Protein AF-A0A6A5VS41-F1 (afdb_monomer)

Nearest PDB structures (foldseek):
  1hlv-assembly1_A  TM=6.830E-01  e=2.203E+00  Homo sapiens
  2cra-assembly1_A  TM=5.032E-01  e=2.504E+00  Homo sapiens
  2jws-assembly1_A  TM=3.341E-01  e=8.436E+00  synthetic construct

pLDDT: mean 73.59, std 15.44, range [42.25, 91.31]

Foldseek 3Di:
DDPPPPPPPPPPPDPPPPPPPDPDPPPPDDQDVVLLVVLCCCCVVVVDDLVVNVVVVVVDDSVRSVVSNVVVVVVVVVVVPPPPD

Sequence (85 aa):
DYSDDSEDDWDENSEKEEGTEAYGKRKRRPWLESDEVRLLSLKDKQGMEWKEICERFPNRTEGAVKVRYYGLQKKQKRKKTSIGT

Mean predicted aligned error: 14.65 Å

Secondary structure (DSSP, 8-state):
----------------------------PPPPHHHHHHHHHHHHTS---HHHHHHH-TTS-HHHHHHHHHHHHHHHHHHHSSS--

InterPro domains:
  IPR001005 SANT/Myb domain [PS50090] (23-73)
  IPR001005 SANT/Myb domain [SM00717] (27-75)
  IPR001005 SANT/Myb domain [cd00167] (30-70)
  IPR009057 Homedomain-like superfamily [SSF46689] (26-79)
  IPR017930 Myb domain [PS51294] (25-77)

Structure (mmCIF, N/CA/C/O backbone):
data_AF-A0A6A5VS41-F1
#
_entry.id   AF-A0A6A5VS41-F1
#
loop_
_atom_site.group_PDB
_atom_site.id
_atom_site.type_symbol
_atom_site.label_atom_id
_atom_site.label_alt_id
_atom_site.label_comp_id
_atom_site.label_asym_id
_atom_site.label_entity_id
_atom_site.label_seq_id
_atom_site.pdbx_PDB_ins_code
_atom_site.Cartn_x
_atom_site.Cartn_y
_atom_site.Cartn_z
_atom_site.occupancy
_atom_site.B_iso_or_equiv
_atom_site.auth_seq_id
_atom_site.auth_comp_id
_atom_site.auth_asym_id
_atom_site.auth_atom_id
_atom_site.pdbx_PDB_model_num
ATOM 1 N N . ASP A 1 1 ? 48.242 44.026 -30.451 1.00 57.84 1 ASP A N 1
ATOM 2 C CA . ASP A 1 1 ? 47.477 43.192 -31.380 1.00 57.84 1 ASP A CA 1
ATOM 3 C C . ASP A 1 1 ? 47.444 41.794 -30.787 1.00 57.84 1 ASP A C 1
ATOM 5 O O . ASP A 1 1 ? 48.395 41.044 -30.940 1.00 57.84 1 ASP A O 1
ATOM 9 N N . TYR A 1 2 ? 46.465 41.544 -29.921 1.00 59.16 2 TYR A N 1
ATOM 10 C CA . TYR A 1 2 ? 46.246 40.252 -29.272 1.00 59.16 2 TYR A CA 1
ATOM 11 C C . TYR A 1 2 ? 44.825 39.862 -29.659 1.00 59.16 2 TYR A C 1
ATOM 13 O O . TYR A 1 2 ? 43.879 40.459 -29.148 1.00 59.16 2 TYR A O 1
ATOM 21 N N . SER A 1 3 ? 44.691 38.952 -30.624 1.00 65.25 3 SER A N 1
ATOM 22 C CA . SER A 1 3 ? 43.419 38.285 -30.892 1.00 65.25 3 SER A CA 1
ATOM 23 C C . SER A 1 3 ? 43.099 37.399 -29.695 1.00 65.25 3 SER A C 1
ATOM 25 O O . SER A 1 3 ? 43.701 36.345 -29.511 1.00 65.25 3 SER A O 1
ATOM 27 N N . ASP A 1 4 ? 42.196 37.900 -28.861 1.00 66.38 4 ASP A N 1
ATOM 28 C CA . ASP A 1 4 ? 41.381 37.129 -27.932 1.00 66.38 4 ASP A CA 1
ATOM 29 C C . ASP A 1 4 ? 40.331 36.390 -28.772 1.00 66.38 4 ASP A C 1
ATOM 31 O O . ASP A 1 4 ? 39.276 36.934 -29.079 1.00 66.38 4 ASP A O 1
ATOM 35 N N . ASP A 1 5 ? 40.686 35.201 -29.251 1.00 67.12 5 ASP A N 1
ATOM 36 C CA . ASP A 1 5 ? 39.758 34.269 -29.896 1.00 67.12 5 ASP A CA 1
ATOM 37 C C . ASP A 1 5 ? 39.712 33.017 -29.015 1.00 67.12 5 ASP A C 1
ATOM 39 O O . ASP A 1 5 ? 40.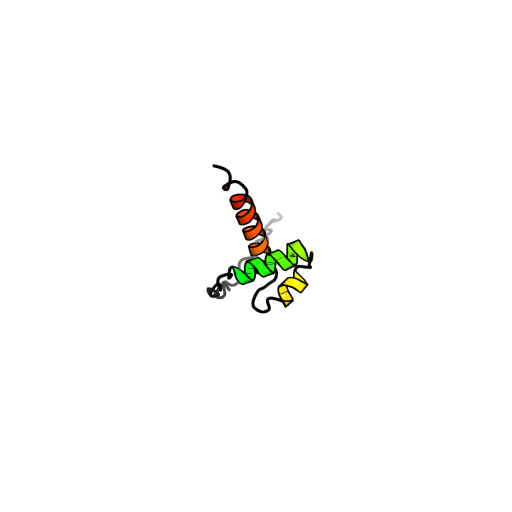361 32.001 -29.259 1.00 67.12 5 ASP A O 1
ATOM 43 N N . SER A 1 6 ? 39.053 33.174 -27.865 1.00 57.69 6 SER A N 1
ATOM 44 C CA . SER A 1 6 ? 38.746 32.075 -26.955 1.00 57.69 6 SER A CA 1
ATOM 45 C C . SER A 1 6 ? 37.578 31.297 -27.557 1.00 57.69 6 SER A C 1
ATOM 47 O O . SER A 1 6 ? 36.418 31.552 -27.237 1.00 57.69 6 SER A O 1
ATOM 49 N N . GLU A 1 7 ? 37.884 30.359 -28.451 1.00 53.47 7 GLU A N 1
ATOM 50 C CA . GLU A 1 7 ? 36.963 29.303 -28.878 1.00 53.47 7 GLU A CA 1
ATOM 51 C C . GLU A 1 7 ? 36.759 28.303 -27.721 1.00 53.47 7 GLU A C 1
ATOM 53 O O . GLU A 1 7 ? 37.209 27.162 -27.762 1.00 53.47 7 GLU A O 1
ATOM 58 N N . ASP A 1 8 ? 36.092 28.740 -26.652 1.00 50.00 8 ASP A N 1
ATOM 59 C CA . ASP A 1 8 ? 35.485 27.848 -25.658 1.00 50.00 8 ASP A CA 1
ATOM 60 C C . ASP A 1 8 ? 34.035 27.562 -26.100 1.00 50.00 8 ASP A C 1
ATOM 62 O O . ASP A 1 8 ? 33.066 27.997 -25.477 1.00 50.00 8 ASP A O 1
ATOM 66 N N . ASP A 1 9 ? 33.881 26.845 -27.219 1.00 51.53 9 ASP A N 1
ATOM 67 C CA . ASP A 1 9 ? 32.612 26.224 -27.629 1.00 51.53 9 ASP A CA 1
ATOM 68 C C . ASP A 1 9 ? 32.491 24.854 -26.941 1.00 51.53 9 ASP A C 1
ATOM 70 O O . ASP A 1 9 ? 32.697 23.795 -27.529 1.00 51.53 9 ASP A O 1
ATOM 74 N N . TRP A 1 10 ? 32.215 24.872 -25.636 1.00 48.28 10 TRP A N 1
ATOM 75 C CA . TRP A 1 10 ? 31.786 23.674 -24.915 1.00 48.28 10 TRP A CA 1
ATOM 76 C C . TRP A 1 10 ? 30.267 23.511 -25.043 1.00 48.28 10 TRP A C 1
ATOM 78 O O . TRP A 1 10 ? 29.539 23.769 -24.085 1.00 48.28 10 TRP A O 1
ATOM 88 N N . ASP A 1 11 ? 29.776 23.022 -26.185 1.00 56.78 11 ASP A N 1
ATOM 89 C CA . ASP A 1 11 ? 28.499 22.283 -26.221 1.00 56.78 11 ASP A CA 1
ATOM 90 C C . ASP A 1 11 ? 28.776 20.770 -26.197 1.00 56.78 11 ASP A C 1
ATOM 92 O O . ASP A 1 11 ? 28.354 19.987 -27.042 1.00 56.78 11 ASP A O 1
ATOM 96 N N . GLU A 1 12 ? 29.535 20.337 -25.188 1.00 55.62 12 GLU A N 1
ATOM 97 C CA . GLU A 1 12 ? 29.740 18.922 -24.878 1.00 55.62 12 GLU A CA 1
ATOM 98 C C . GLU A 1 12 ? 28.658 18.451 -23.897 1.00 55.62 12 GLU A C 1
ATOM 100 O O . GLU A 1 12 ? 28.926 18.180 -22.730 1.00 55.62 12 GLU A O 1
ATOM 105 N N . ASN A 1 13 ? 27.400 18.387 -24.344 1.00 56.31 13 ASN A N 1
ATOM 106 C CA . ASN A 1 13 ? 26.398 17.524 -23.708 1.00 56.31 13 ASN A CA 1
ATOM 107 C C . ASN A 1 13 ? 25.180 17.290 -24.617 1.00 56.31 13 ASN A C 1
ATOM 109 O O . ASN A 1 13 ? 24.062 17.703 -24.299 1.00 56.31 13 ASN A O 1
ATOM 113 N N . SER A 1 14 ? 25.357 16.563 -25.719 1.00 57.50 14 SER A N 1
ATOM 114 C CA . SER A 1 14 ? 24.212 15.971 -26.423 1.00 57.50 14 SER A CA 1
ATOM 115 C C . SER A 1 14 ? 24.516 14.587 -26.992 1.00 57.50 14 SER A C 1
ATOM 117 O O . SER A 1 14 ? 24.103 14.225 -28.085 1.00 57.50 14 SER A O 1
ATOM 119 N N . GLU A 1 15 ? 25.209 13.772 -26.200 1.00 53.72 15 GLU A N 1
ATOM 120 C CA . GLU A 1 15 ? 25.276 12.324 -26.398 1.00 53.72 15 GLU A CA 1
ATOM 121 C C . GLU A 1 15 ? 24.767 11.632 -25.135 1.00 53.72 15 GLU A C 1
ATOM 123 O O . GLU A 1 15 ? 25.483 10.942 -24.412 1.00 53.72 15 GLU A O 1
ATOM 128 N N . LYS A 1 16 ? 23.482 11.832 -24.831 1.00 54.06 16 LYS A N 1
ATOM 129 C CA . LYS A 1 16 ? 22.760 10.881 -23.986 1.00 54.06 16 LYS A CA 1
ATOM 130 C C . LYS A 1 16 ? 21.785 10.117 -24.853 1.00 54.06 16 LYS A C 1
ATOM 132 O O . LYS A 1 16 ? 20.585 10.374 -24.849 1.00 54.06 16 LYS A O 1
ATOM 137 N N . GLU A 1 17 ? 22.410 9.222 -25.613 1.00 53.19 17 GLU A N 1
ATOM 138 C CA . GLU A 1 17 ? 21.866 8.013 -26.215 1.00 53.19 17 GLU A CA 1
ATOM 139 C C . GLU A 1 17 ? 20.475 7.672 -25.687 1.00 53.19 17 GLU A C 1
ATOM 141 O O . GLU A 1 17 ? 20.239 7.400 -24.502 1.00 53.19 17 GLU A O 1
ATOM 146 N N . GLU A 1 18 ? 19.560 7.748 -26.638 1.00 56.28 18 GLU A N 1
ATOM 147 C CA . GLU A 1 18 ? 18.134 7.548 -26.560 1.00 56.28 18 GLU A CA 1
ATOM 148 C C . GLU A 1 18 ? 17.827 6.072 -26.275 1.00 56.28 18 GLU A C 1
ATOM 150 O O . GLU A 1 18 ? 17.296 5.327 -27.089 1.00 56.28 18 GLU A O 1
ATOM 155 N N . GLY A 1 19 ? 18.138 5.636 -25.060 1.00 46.25 19 GLY A N 1
ATOM 156 C CA . GLY A 1 19 ? 17.648 4.398 -24.481 1.00 46.25 19 GLY A CA 1
ATOM 157 C C . GLY A 1 19 ? 16.390 4.664 -23.667 1.00 46.25 19 GLY A C 1
ATOM 158 O O . GLY A 1 19 ? 16.390 4.479 -22.454 1.00 46.25 19 GLY A O 1
ATOM 159 N N . THR A 1 20 ? 15.279 5.083 -24.286 1.00 49.03 20 THR A N 1
ATOM 160 C CA . THR A 1 20 ? 13.958 4.906 -23.640 1.00 49.03 20 THR A CA 1
ATOM 161 C C . THR A 1 20 ? 13.517 3.455 -23.818 1.00 49.03 20 THR A C 1
ATOM 163 O O . THR A 1 20 ? 12.505 3.121 -24.431 1.00 49.03 20 THR A O 1
ATOM 166 N N . GLU A 1 21 ? 14.351 2.566 -23.287 1.00 51.78 21 GLU A N 1
ATOM 167 C CA . GLU A 1 21 ? 14.198 1.124 -23.292 1.00 51.78 21 GLU A CA 1
ATOM 168 C C . GLU A 1 21 ? 12.861 0.748 -22.646 1.00 51.78 21 GLU A C 1
ATOM 170 O O . GLU A 1 21 ? 12.640 0.865 -21.442 1.00 51.78 21 GLU A O 1
ATOM 175 N N . ALA A 1 22 ? 11.929 0.386 -23.531 1.00 56.94 22 ALA A N 1
ATOM 176 C CA . ALA A 1 22 ? 10.664 -0.290 -23.308 1.00 56.94 22 ALA A CA 1
ATOM 177 C C . ALA A 1 22 ? 10.190 -0.292 -21.847 1.00 56.94 22 ALA A C 1
ATOM 179 O O . ALA A 1 22 ? 10.357 -1.273 -21.115 1.00 56.94 22 ALA A O 1
ATOM 180 N N . TYR A 1 23 ? 9.466 0.757 -21.446 1.00 61.59 23 TYR A N 1
ATOM 181 C CA . TYR A 1 23 ? 8.571 0.691 -20.293 1.00 61.59 23 TYR A CA 1
ATOM 182 C C . TYR A 1 23 ? 7.411 -0.261 -20.631 1.00 61.59 23 TYR A C 1
ATOM 184 O O . TYR A 1 23 ? 6.260 0.122 -20.842 1.00 61.59 23 TYR A O 1
ATOM 192 N N . GLY A 1 24 ? 7.720 -1.556 -20.713 1.00 60.25 24 GLY A N 1
ATOM 193 C CA . GLY A 1 24 ? 6.758 -2.618 -20.904 1.00 60.25 24 GLY A CA 1
ATOM 194 C C . GLY A 1 24 ? 5.647 -2.416 -19.889 1.00 60.25 24 GLY A C 1
ATOM 195 O O . GLY A 1 24 ? 5.902 -2.305 -18.685 1.00 60.25 24 G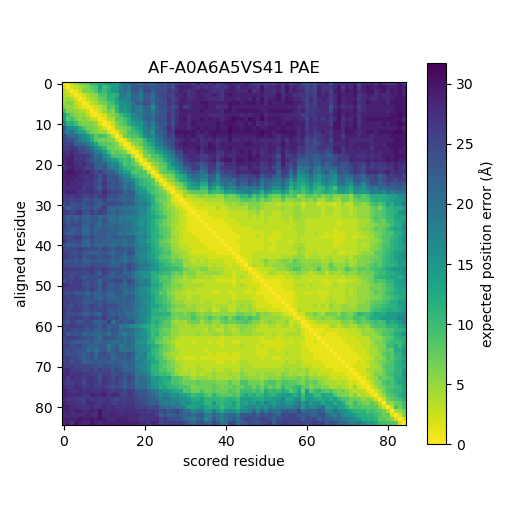LY A O 1
ATOM 196 N N . LYS A 1 25 ? 4.409 -2.305 -20.381 1.00 62.22 25 LYS A N 1
ATOM 197 C CA . LYS A 1 25 ? 3.199 -2.214 -19.563 1.00 62.22 25 LYS A CA 1
ATOM 198 C C . LYS A 1 25 ? 3.131 -3.461 -18.683 1.00 62.22 25 LYS A C 1
ATOM 200 O O . LYS A 1 25 ? 2.488 -4.448 -19.031 1.00 62.22 25 LYS A O 1
ATOM 205 N N . ARG A 1 26 ? 3.809 -3.432 -17.532 1.00 63.97 26 ARG A N 1
ATOM 206 C CA . ARG A 1 26 ? 3.724 -4.464 -16.504 1.00 63.97 26 ARG A CA 1
ATOM 207 C C . ARG A 1 26 ? 2.249 -4.580 -16.171 1.00 63.97 26 ARG A C 1
ATOM 209 O O . ARG A 1 26 ? 1.663 -3.614 -15.680 1.00 63.97 26 ARG A O 1
ATOM 216 N N . LYS A 1 27 ? 1.639 -5.728 -16.489 1.00 62.06 27 LYS A N 1
ATOM 217 C CA . LYS A 1 27 ? 0.229 -5.994 -16.188 1.00 62.06 27 LYS A CA 1
ATOM 218 C C . LYS A 1 27 ? 0.039 -5.741 -14.694 1.00 62.06 27 LYS A C 1
ATOM 220 O O . LYS A 1 27 ? 0.507 -6.512 -13.856 1.00 62.06 27 LYS A O 1
ATOM 225 N N . ARG A 1 28 ? -0.570 -4.602 -14.349 1.00 67.62 28 ARG A N 1
ATOM 226 C CA . ARG A 1 28 ? -0.782 -4.201 -12.959 1.00 67.62 28 ARG A CA 1
ATOM 227 C C . ARG A 1 28 ? -1.774 -5.193 -12.381 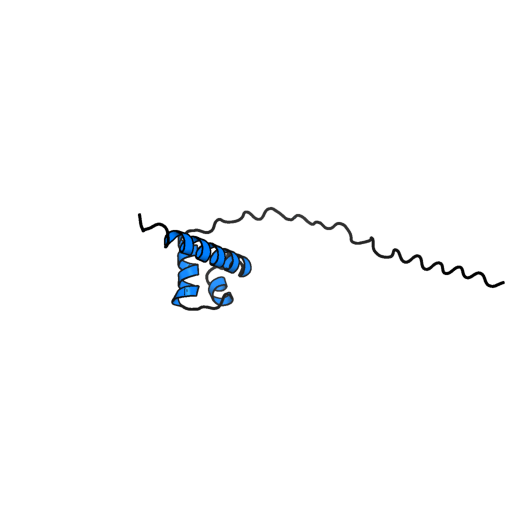1.00 67.62 28 ARG A C 1
ATOM 229 O O . ARG A 1 28 ? -2.969 -5.069 -12.618 1.00 67.62 28 ARG A O 1
ATOM 236 N N . ARG A 1 29 ? -1.283 -6.189 -11.638 1.00 74.81 29 ARG A N 1
ATOM 237 C CA . ARG A 1 29 ? -2.171 -7.091 -10.901 1.00 74.81 29 ARG A CA 1
ATOM 238 C C . ARG A 1 29 ? -3.036 -6.223 -9.981 1.00 74.81 29 ARG A C 1
ATOM 240 O O . ARG A 1 29 ? -2.449 -5.455 -9.203 1.00 74.81 29 ARG A O 1
ATOM 247 N N . PRO A 1 30 ? -4.372 -6.311 -10.048 1.00 79.62 30 PRO A N 1
ATOM 248 C CA . PRO A 1 30 ? -5.237 -5.573 -9.139 1.00 79.62 30 PRO A CA 1
ATOM 249 C C . PRO A 1 30 ? -4.956 -6.007 -7.696 1.00 79.62 30 PRO A C 1
ATOM 251 O O . PRO A 1 30 ? -4.488 -7.120 -7.450 1.00 79.62 30 PRO A O 1
ATOM 254 N N . TRP A 1 31 ? -5.151 -5.098 -6.747 1.00 82.81 31 TRP A N 1
ATOM 255 C CA . TRP A 1 31 ? -5.125 -5.446 -5.329 1.00 82.81 31 TRP A CA 1
ATOM 256 C C . TRP A 1 31 ? -6.473 -6.057 -4.968 1.00 82.81 31 TRP A C 1
ATOM 258 O O . TRP A 1 31 ? -7.504 -5.480 -5.308 1.00 82.81 31 TRP A O 1
ATOM 268 N N . LEU A 1 32 ? -6.456 -7.232 -4.343 1.00 87.06 32 LEU A N 1
ATOM 269 C CA . LEU A 1 32 ? -7.674 -7.844 -3.827 1.00 87.06 32 LEU A CA 1
ATOM 270 C C . LEU A 1 32 ? -8.048 -7.182 -2.503 1.00 87.06 32 LEU A C 1
ATOM 272 O O . LEU A 1 32 ? -7.170 -6.832 -1.717 1.00 87.06 32 LEU A O 1
ATOM 276 N N . GLU A 1 33 ? -9.342 -7.086 -2.213 1.00 85.31 33 GLU A N 1
ATOM 277 C CA . GLU A 1 33 ? -9.810 -6.581 -0.917 1.00 85.31 33 GLU A CA 1
ATOM 278 C C . GLU A 1 33 ? -9.272 -7.413 0.255 1.00 85.31 33 GLU A C 1
ATOM 280 O O . GLU A 1 33 ? -8.898 -6.853 1.281 1.00 85.31 33 GLU A O 1
ATOM 285 N N . SER A 1 34 ? -9.114 -8.729 0.092 1.00 86.88 34 SER A N 1
ATOM 286 C CA . SER A 1 34 ? -8.486 -9.587 1.106 1.00 86.88 34 SER A CA 1
ATOM 287 C C . SER A 1 34 ? -7.024 -9.206 1.382 1.00 86.88 34 SER A C 1
ATOM 289 O O . SER A 1 34 ? -6.605 -9.166 2.540 1.00 86.88 34 SER A O 1
ATOM 291 N N . ASP A 1 35 ? -6.260 -8.882 0.333 1.00 87.25 35 ASP A N 1
ATOM 292 C CA . ASP A 1 35 ? -4.878 -8.395 0.439 1.00 87.25 35 AS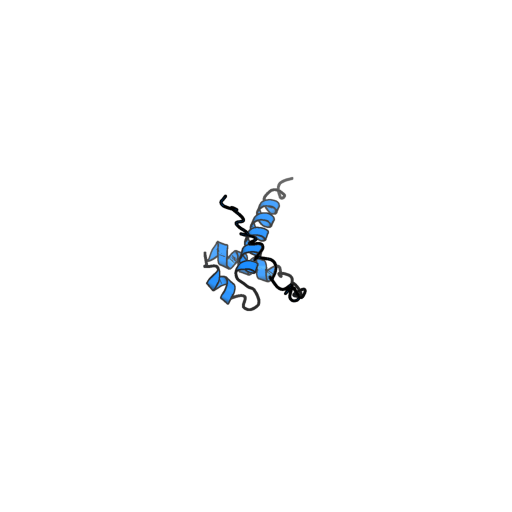P A CA 1
ATOM 293 C C . ASP A 1 35 ? -4.830 -7.032 1.141 1.00 87.25 35 ASP A C 1
ATOM 295 O O . ASP A 1 35 ? -3.968 -6.788 1.980 1.00 87.25 35 ASP A O 1
ATOM 299 N N . GLU A 1 36 ? -5.779 -6.149 0.829 1.00 89.06 36 GLU A N 1
ATOM 300 C CA . GLU A 1 36 ? -5.901 -4.823 1.437 1.00 89.06 36 GLU A CA 1
ATOM 301 C C . GLU A 1 36 ? -6.235 -4.895 2.927 1.00 89.06 36 GLU A C 1
ATOM 303 O O . GLU A 1 36 ? -5.626 -4.187 3.729 1.00 89.06 36 GLU A O 1
ATOM 308 N N . VAL A 1 37 ? -7.172 -5.765 3.310 1.00 89.19 37 VAL A N 1
ATOM 309 C CA . VAL A 1 37 ? -7.535 -6.003 4.712 1.00 89.19 37 VAL A CA 1
ATOM 310 C C . VAL A 1 37 ? -6.347 -6.584 5.470 1.00 89.19 37 VAL A C 1
ATOM 312 O O . VAL A 1 37 ? -6.058 -6.141 6.583 1.00 89.19 37 VAL A O 1
ATOM 315 N N . ARG A 1 38 ? -5.614 -7.525 4.861 1.00 90.81 38 ARG A N 1
ATOM 316 C CA . ARG A 1 38 ? -4.390 -8.080 5.448 1.00 90.81 38 ARG A CA 1
ATOM 317 C C . ARG A 1 38 ? -3.333 -6.995 5.629 1.00 90.81 38 ARG A C 1
ATOM 319 O O . ARG A 1 38 ? -2.838 -6.834 6.737 1.00 90.81 38 ARG A O 1
ATOM 326 N N . LEU A 1 39 ? -3.044 -6.216 4.587 1.00 90.94 39 LEU A N 1
ATOM 327 C CA . LEU A 1 39 ? -2.096 -5.102 4.633 1.00 90.94 39 LEU A CA 1
ATOM 328 C C . LEU A 1 39 ? -2.432 -4.128 5.764 1.00 90.94 39 LEU A C 1
ATOM 330 O O . LEU A 1 39 ? -1.570 -3.758 6.560 1.00 90.94 39 LEU A O 1
ATOM 334 N N . LEU A 1 40 ? -3.696 -3.726 5.841 1.00 89.56 40 LEU A N 1
ATOM 335 C CA . LEU A 1 40 ? -4.130 -2.779 6.844 1.00 89.56 40 LEU A CA 1
ATOM 336 C C . LEU A 1 40 ? -4.052 -3.375 8.250 1.00 89.56 40 LEU A C 1
ATOM 338 O O . LEU A 1 40 ? -3.588 -2.700 9.153 1.00 89.56 40 LEU A O 1
ATOM 342 N N . SER A 1 41 ? -4.428 -4.642 8.431 1.00 90.75 41 SER A N 1
ATOM 343 C CA . SER A 1 41 ? -4.330 -5.319 9.725 1.00 90.75 41 SER A CA 1
ATOM 344 C C . SER A 1 41 ? -2.881 -5.467 10.195 1.00 90.75 41 SER A C 1
ATOM 346 O O . SER A 1 41 ? -2.612 -5.244 11.369 1.00 90.75 41 SER A O 1
ATOM 348 N N . LEU A 1 42 ? -1.946 -5.818 9.307 1.00 91.31 42 LEU A N 1
ATOM 349 C CA . LEU A 1 42 ? -0.522 -5.922 9.653 1.00 91.31 42 LEU A CA 1
ATOM 350 C C . LEU A 1 42 ? 0.039 -4.558 10.078 1.00 91.31 42 LEU A C 1
ATOM 352 O O . LEU A 1 42 ? 0.782 -4.454 11.051 1.00 91.31 42 LEU A O 1
ATOM 356 N N . LYS A 1 43 ? -0.347 -3.487 9.375 1.00 90.31 43 LYS A N 1
ATOM 357 C CA . LYS A 1 43 ? 0.167 -2.153 9.680 1.00 90.31 43 LYS A CA 1
ATOM 358 C C . LYS A 1 43 ? -0.492 -1.510 10.898 1.00 90.31 43 LYS A C 1
ATOM 360 O O . LYS A 1 43 ? 0.204 -0.932 11.719 1.00 90.31 43 LYS A O 1
ATOM 365 N N . ASP A 1 44 ? -1.813 -1.594 10.993 1.00 86.75 44 ASP A N 1
ATOM 366 C CA . ASP A 1 44 ? -2.623 -0.926 12.017 1.00 86.75 44 ASP A CA 1
ATOM 367 C C . ASP A 1 44 ? -2.638 -1.712 13.333 1.00 86.75 44 ASP A C 1
ATOM 369 O O . ASP A 1 44 ? -2.473 -1.123 14.394 1.00 86.75 44 ASP A O 1
ATOM 373 N N . LYS A 1 45 ? -2.765 -3.049 13.277 1.00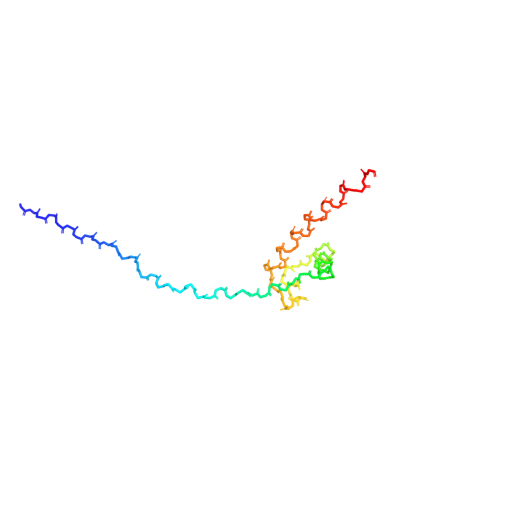 86.69 45 LYS A N 1
ATOM 374 C CA . LYS A 1 45 ? -2.826 -3.882 14.491 1.00 86.69 45 LYS A CA 1
ATOM 375 C C . LYS A 1 45 ? -1.459 -4.310 15.003 1.00 86.69 45 LYS A C 1
ATOM 377 O O . LYS A 1 45 ? -1.262 -4.352 16.209 1.00 86.69 45 LYS A O 1
ATOM 382 N N . GLN A 1 46 ? -0.550 -4.694 14.107 1.00 86.19 46 GLN A N 1
ATOM 383 C CA . GLN A 1 46 ? 0.780 -5.176 14.500 1.00 86.19 46 GLN A CA 1
ATOM 384 C C . GLN A 1 46 ? 1.853 -4.085 14.463 1.00 86.19 46 GLN A C 1
ATOM 386 O O . GLN A 1 46 ? 2.915 -4.287 15.037 1.00 86.19 46 GLN A O 1
ATOM 391 N N . GLY A 1 47 ? 1.609 -2.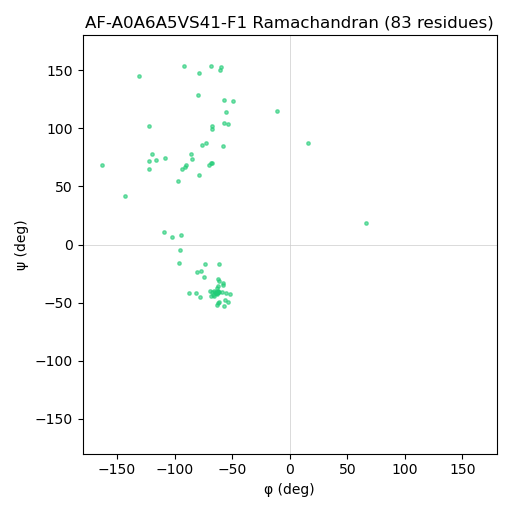944 13.808 1.00 87.88 47 GLY A N 1
ATOM 392 C CA . GLY A 1 47 ? 2.609 -1.878 13.717 1.00 87.88 47 GLY A CA 1
ATOM 393 C C . GLY A 1 47 ? 3.849 -2.259 12.903 1.00 87.88 47 GLY A C 1
ATOM 394 O O . GLY A 1 47 ? 4.874 -1.600 13.037 1.00 87.88 47 GLY A O 1
ATOM 395 N N . MET A 1 48 ? 3.768 -3.297 12.062 1.00 89.69 48 MET A N 1
ATOM 396 C CA . MET A 1 48 ? 4.928 -3.857 11.359 1.00 89.69 48 MET A CA 1
ATOM 397 C C . MET A 1 48 ? 5.642 -2.853 10.451 1.00 89.69 48 MET A C 1
ATOM 399 O O . MET A 1 48 ? 5.044 -1.918 9.877 1.00 89.69 48 MET A O 1
ATOM 403 N N . GLU A 1 49 ? 6.937 -3.098 10.261 1.00 90.56 49 GLU A N 1
ATOM 404 C CA . GLU A 1 49 ? 7.727 -2.382 9.273 1.00 90.56 49 GLU A CA 1
ATOM 405 C C . GLU A 1 49 ? 7.302 -2.757 7.850 1.00 90.56 49 GLU A C 1
ATOM 407 O O . GLU A 1 49 ? 6.784 -3.836 7.562 1.00 90.56 49 GLU A O 1
ATOM 412 N N . TRP A 1 50 ? 7.526 -1.841 6.908 1.00 87.50 50 TRP A N 1
ATOM 413 C CA . TRP A 1 50 ? 7.157 -2.076 5.511 1.00 87.50 50 TRP A CA 1
ATOM 414 C C . TRP A 1 50 ? 7.907 -3.252 4.887 1.00 87.50 50 TRP A C 1
ATOM 416 O O . TRP A 1 50 ? 7.347 -3.917 4.018 1.00 87.50 50 TRP A O 1
ATOM 426 N N . LYS A 1 51 ? 9.134 -3.515 5.349 1.00 88.19 51 LYS A N 1
ATOM 427 C CA . LYS A 1 51 ? 9.955 -4.647 4.912 1.00 88.19 51 LYS A CA 1
ATOM 428 C C . LYS A 1 51 ? 9.293 -5.977 5.267 1.00 88.19 51 LYS A C 1
ATOM 430 O O . LYS A 1 51 ? 9.019 -6.757 4.363 1.00 88.19 51 LYS A O 1
ATOM 435 N N . GLU A 1 52 ? 8.903 -6.159 6.527 1.00 89.69 52 GLU A N 1
ATOM 436 C CA . GLU A 1 52 ? 8.221 -7.374 6.999 1.00 89.69 52 GLU A CA 1
ATOM 437 C C . GLU A 1 52 ? 6.871 -7.584 6.308 1.00 89.69 52 GLU A C 1
ATOM 439 O O . GLU A 1 52 ? 6.504 -8.692 5.915 1.00 89.69 52 GLU A O 1
ATOM 444 N N . ILE A 1 53 ? 6.115 -6.500 6.107 1.00 88.62 53 ILE A N 1
ATOM 445 C CA . ILE A 1 53 ? 4.856 -6.565 5.362 1.00 88.62 53 ILE A CA 1
ATOM 446 C C . ILE A 1 53 ? 5.130 -6.993 3.915 1.00 88.62 53 ILE A C 1
ATOM 448 O O . ILE A 1 53 ? 4.403 -7.825 3.379 1.00 88.62 53 ILE A O 1
ATOM 452 N N . CYS A 1 54 ? 6.176 -6.460 3.282 1.00 88.38 54 CYS A N 1
ATOM 453 C CA . CYS A 1 54 ? 6.568 -6.831 1.925 1.00 88.38 54 CYS A CA 1
ATOM 454 C C . CYS A 1 54 ? 6.967 -8.311 1.822 1.00 88.38 54 CYS A C 1
ATOM 456 O O . CYS A 1 54 ? 6.612 -8.952 0.836 1.00 88.38 54 CYS A O 1
ATOM 458 N N . GLU A 1 55 ? 7.610 -8.884 2.843 1.00 88.50 55 GLU A N 1
ATOM 459 C CA . GLU A 1 55 ? 7.925 -10.321 2.894 1.00 88.50 55 GLU A CA 1
ATOM 460 C C . GLU A 1 55 ? 6.665 -11.199 2.872 1.00 88.50 55 GLU A C 1
ATOM 462 O O . GLU A 1 55 ? 6.660 -12.284 2.291 1.00 88.50 55 GLU A O 1
ATOM 467 N N . ARG A 1 56 ? 5.546 -10.716 3.430 1.00 85.50 56 ARG A N 1
ATOM 468 C CA . ARG A 1 56 ? 4.243 -11.402 3.339 1.00 85.50 56 ARG A CA 1
ATOM 469 C C . ARG A 1 56 ? 3.604 -11.307 1.953 1.00 85.50 56 ARG A C 1
ATOM 471 O O . ARG A 1 56 ? 2.688 -12.076 1.657 1.00 85.50 56 ARG A O 1
ATOM 478 N N . PHE A 1 57 ? 4.070 -10.387 1.110 1.00 85.06 57 PHE A N 1
ATOM 479 C CA . PHE A 1 57 ? 3.586 -10.173 -0.249 1.00 85.06 57 PHE A CA 1
ATOM 480 C C . PHE A 1 57 ? 4.735 -10.312 -1.260 1.00 85.06 57 PHE A C 1
ATOM 482 O O . PHE A 1 57 ? 5.110 -9.323 -1.891 1.00 85.06 57 PHE A O 1
ATOM 489 N N . PRO A 1 58 ? 5.247 -11.533 -1.513 1.00 77.94 58 PRO A N 1
ATOM 490 C CA . PRO A 1 58 ? 6.408 -11.745 -2.388 1.00 77.94 58 PRO A CA 1
ATOM 491 C C . PRO A 1 58 ? 6.176 -11.285 -3.838 1.00 77.94 58 PRO A C 1
ATOM 493 O O . PRO A 1 58 ? 7.112 -11.078 -4.601 1.00 77.94 58 PRO A O 1
ATOM 496 N N . ASN A 1 59 ? 4.918 -11.088 -4.243 1.00 79.31 59 ASN A N 1
ATOM 497 C CA . ASN A 1 59 ? 4.554 -10.592 -5.570 1.00 79.31 59 ASN A CA 1
ATOM 498 C C . ASN A 1 59 ? 4.341 -9.068 -5.629 1.00 79.31 59 ASN A C 1
ATOM 500 O O . ASN A 1 59 ? 3.820 -8.566 -6.633 1.00 79.31 59 ASN A O 1
ATOM 504 N N . ARG A 1 60 ? 4.651 -8.329 -4.558 1.00 82.06 60 ARG A N 1
ATOM 505 C CA . ARG A 1 60 ? 4.495 -6.873 -4.456 1.00 82.06 60 ARG A CA 1
ATOM 506 C C . ARG A 1 60 ? 5.780 -6.256 -3.923 1.00 82.06 60 ARG A C 1
ATOM 508 O O . ARG A 1 60 ? 6.456 -6.837 -3.094 1.00 82.06 60 ARG A O 1
ATOM 515 N N . THR A 1 61 ? 6.099 -5.061 -4.404 1.00 86.00 61 THR A N 1
ATOM 516 C CA . THR A 1 61 ? 7.231 -4.277 -3.904 1.00 86.00 61 THR A CA 1
ATOM 517 C C . 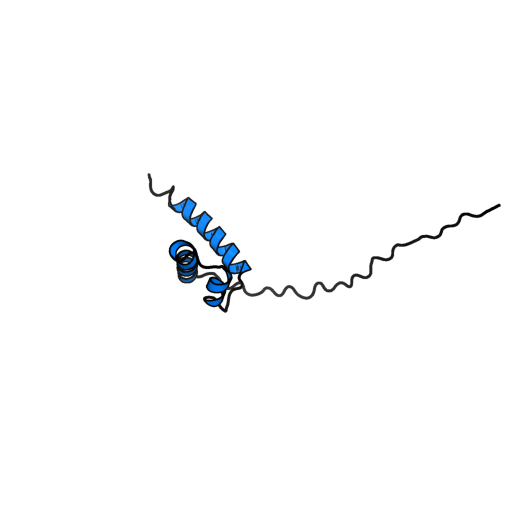THR A 1 61 ? 6.790 -3.347 -2.781 1.00 86.00 61 THR A C 1
ATOM 519 O O . THR A 1 61 ? 5.642 -2.893 -2.758 1.00 86.00 61 THR A O 1
ATOM 522 N N . GLU A 1 62 ? 7.718 -2.988 -1.896 1.00 87.81 62 GLU A N 1
ATOM 523 C CA . GLU A 1 62 ? 7.474 -2.090 -0.761 1.00 87.81 62 GLU A CA 1
ATOM 524 C C . GLU A 1 62 ? 6.800 -0.772 -1.192 1.00 87.81 62 GLU A C 1
ATOM 526 O O . GLU A 1 62 ? 5.830 -0.321 -0.582 1.00 87.81 62 GLU A O 1
ATOM 531 N N . GLY A 1 63 ? 7.248 -0.183 -2.307 1.00 86.31 63 GLY A N 1
ATOM 532 C CA . GLY A 1 63 ? 6.644 1.028 -2.867 1.00 86.31 63 GLY A CA 1
ATOM 533 C C . GLY A 1 63 ? 5.175 0.838 -3.265 1.00 86.31 63 GLY A C 1
ATOM 534 O O . GLY A 1 63 ? 4.338 1.695 -2.981 1.00 86.31 63 GLY A O 1
ATOM 535 N N . ALA A 1 64 ? 4.825 -0.310 -3.856 1.00 87.94 64 ALA A N 1
ATOM 536 C CA . ALA A 1 64 ? 3.437 -0.624 -4.190 1.00 87.94 64 ALA A CA 1
ATOM 537 C C . ALA A 1 64 ? 2.579 -0.794 -2.928 1.00 87.94 64 ALA A C 1
ATOM 539 O O . ALA A 1 64 ? 1.447 -0.311 -2.892 1.00 87.94 64 ALA A O 1
ATOM 540 N N . VAL A 1 65 ? 3.127 -1.438 -1.894 1.00 88.56 65 VAL A N 1
ATOM 541 C CA . VAL A 1 65 ? 2.474 -1.636 -0.592 1.00 88.56 65 VAL A CA 1
ATOM 542 C C . VAL A 1 65 ? 2.168 -0.288 0.072 1.00 88.56 65 VAL A C 1
ATOM 544 O O . VAL A 1 65 ? 1.018 -0.030 0.436 1.00 88.56 65 VAL A O 1
ATOM 547 N N . LYS A 1 66 ? 3.156 0.614 0.146 1.00 90.25 66 LYS A N 1
ATOM 548 C CA . LYS A 1 66 ? 2.996 1.968 0.704 1.00 90.25 66 LYS A CA 1
ATOM 549 C C . LYS A 1 66 ? 1.900 2.750 -0.012 1.00 90.25 66 LYS A C 1
ATOM 551 O O . LYS A 1 66 ? 0.959 3.224 0.623 1.00 90.25 66 LYS A O 1
ATOM 556 N N . VAL A 1 67 ? 1.978 2.840 -1.344 1.00 89.88 67 VAL A N 1
ATOM 557 C CA . VAL A 1 67 ? 0.990 3.566 -2.162 1.00 89.88 67 VAL A CA 1
ATOM 558 C C . VAL A 1 67 ? -0.428 3.052 -1.904 1.00 89.88 67 VAL A C 1
ATOM 560 O O . VAL A 1 67 ? -1.362 3.848 -1.767 1.00 89.88 67 VAL A O 1
ATOM 563 N N . ARG A 1 68 ? -0.610 1.731 -1.796 1.00 89.81 68 ARG A N 1
ATOM 564 C CA . ARG A 1 68 ? -1.924 1.163 -1.477 1.00 89.81 68 ARG A CA 1
ATOM 565 C C . ARG A 1 68 ? -2.385 1.473 -0.075 1.00 89.81 68 ARG A C 1
ATOM 567 O O . ARG A 1 68 ? -3.540 1.861 0.071 1.00 89.81 68 ARG A O 1
ATOM 574 N N . TYR A 1 69 ? -1.522 1.351 0.926 1.00 90.56 69 TYR A N 1
ATOM 575 C CA . TYR A 1 69 ? -1.886 1.659 2.303 1.00 90.56 69 TYR A CA 1
ATOM 576 C C . TYR A 1 69 ? -2.410 3.094 2.448 1.00 90.56 69 TYR A C 1
ATOM 578 O O . TYR A 1 69 ? -3.496 3.307 2.988 1.00 90.56 69 TYR A O 1
ATOM 586 N N . TYR A 1 70 ? -1.708 4.079 1.881 1.00 89.00 70 TYR A N 1
ATOM 587 C CA . TYR A 1 70 ? -2.175 5.469 1.899 1.00 89.00 70 TYR A CA 1
ATOM 588 C C . TYR A 1 70 ? -3.499 5.652 1.141 1.00 89.00 70 TYR A C 1
ATOM 590 O O . TYR A 1 70 ? -4.374 6.399 1.585 1.00 89.00 70 TYR A O 1
ATOM 598 N N . GLY A 1 71 ? -3.692 4.943 0.023 1.00 88.19 71 GLY A N 1
ATOM 599 C CA . GLY A 1 71 ? -4.972 4.914 -0.692 1.00 88.19 71 GLY A CA 1
ATOM 600 C C . GLY A 1 71 ? -6.119 4.335 0.149 1.00 88.19 71 GLY A C 1
ATOM 601 O O . GLY A 1 71 ? -7.224 4.884 0.156 1.00 88.19 71 GLY A O 1
ATOM 602 N N . LEU A 1 72 ? -5.852 3.272 0.911 1.00 86.31 72 LEU A N 1
ATOM 603 C CA . LEU A 1 72 ? -6.816 2.640 1.813 1.00 86.31 72 LEU A CA 1
ATOM 604 C C . LEU A 1 72 ? -7.202 3.550 2.972 1.00 86.31 72 LEU A C 1
ATOM 606 O O . LEU A 1 72 ? -8.391 3.682 3.264 1.00 86.31 72 LEU A O 1
ATOM 610 N N . GLN A 1 73 ? -6.236 4.234 3.586 1.00 83.00 73 GLN A N 1
ATOM 611 C CA . GLN A 1 73 ? -6.527 5.193 4.650 1.00 83.00 73 GLN A CA 1
ATOM 612 C C . GLN A 1 73 ? -7.471 6.306 4.173 1.00 83.00 73 GLN A C 1
ATOM 614 O O . GLN A 1 73 ? -8.424 6.656 4.873 1.00 83.00 73 GLN A O 1
ATOM 619 N N . LYS A 1 74 ? -7.273 6.820 2.949 1.00 80.12 74 LYS A N 1
ATOM 620 C CA . LYS A 1 74 ? -8.189 7.799 2.338 1.00 80.12 74 LYS A CA 1
ATOM 621 C C . LYS A 1 74 ? -9.588 7.213 2.109 1.00 80.12 74 LYS A C 1
ATOM 623 O O . LYS A 1 74 ? -10.578 7.884 2.392 1.00 80.12 74 LYS A O 1
ATOM 628 N N . LYS A 1 75 ? -9.692 5.959 1.645 1.00 76.25 75 LYS A N 1
ATOM 629 C CA . LYS A 1 75 ? -10.979 5.257 1.455 1.00 76.25 75 LYS A CA 1
ATOM 630 C C . LYS A 1 75 ? -11.722 5.074 2.783 1.00 76.25 75 LYS A C 1
ATOM 632 O O . LYS A 1 75 ? -12.930 5.272 2.824 1.00 76.25 75 LYS A O 1
ATOM 637 N N . GLN A 1 76 ? -11.020 4.758 3.870 1.00 70.88 76 GLN A N 1
ATOM 638 C CA . GLN A 1 76 ? -11.642 4.583 5.186 1.00 70.88 76 GLN A CA 1
ATOM 639 C C . GLN A 1 76 ? -12.169 5.879 5.789 1.00 70.88 76 GLN A C 1
ATOM 641 O O . GLN A 1 76 ? -13.268 5.879 6.336 1.00 70.88 76 GLN A O 1
ATOM 646 N N . LYS A 1 77 ? -11.438 6.991 5.648 1.00 65.00 77 LYS A N 1
ATOM 647 C CA . LYS A 1 77 ? -11.910 8.302 6.121 1.00 65.00 77 LYS A CA 1
ATOM 648 C C . LYS A 1 77 ? -13.240 8.707 5.475 1.00 65.00 77 LYS A C 1
ATOM 650 O O . LYS A 1 77 ? -14.071 9.298 6.145 1.00 65.00 77 LYS A O 1
ATOM 655 N N . A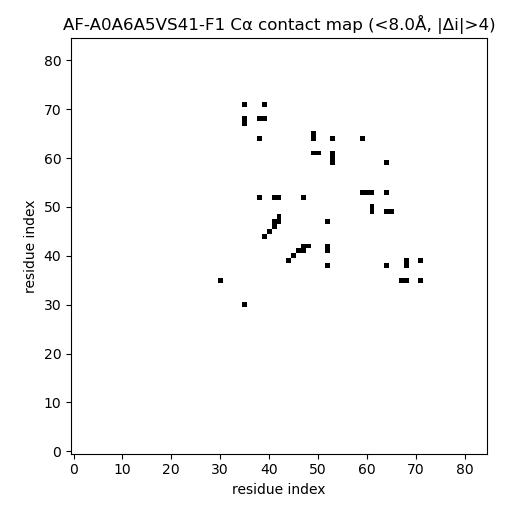RG A 1 78 ? -13.471 8.313 4.217 1.00 63.09 78 ARG A N 1
ATOM 656 C CA . ARG A 1 78 ? -14.723 8.580 3.486 1.00 63.09 78 ARG A CA 1
ATOM 657 C C . ARG A 1 78 ? -15.908 7.720 3.935 1.00 63.09 78 ARG A C 1
ATOM 659 O O . ARG A 1 78 ? -17.037 8.160 3.792 1.00 63.09 78 ARG A O 1
ATOM 666 N N . LYS A 1 79 ? -15.670 6.510 4.457 1.00 59.31 79 LYS A N 1
ATOM 667 C CA . LYS A 1 79 ? -16.742 5.605 4.920 1.00 59.31 79 LYS A CA 1
ATOM 668 C C . LYS A 1 79 ? -17.262 5.949 6.319 1.00 59.31 79 LYS A C 1
ATOM 670 O O . LYS A 1 79 ? -18.381 5.589 6.655 1.00 59.31 79 LYS A O 1
ATOM 675 N N . LYS A 1 80 ? -16.449 6.627 7.136 1.00 57.47 80 LYS A N 1
ATOM 676 C CA . LYS A 1 80 ? -16.800 7.015 8.513 1.00 57.47 80 LYS A CA 1
ATOM 677 C C . LYS A 1 80 ? -17.738 8.225 8.574 1.00 57.47 80 LYS A C 1
ATOM 679 O O . LYS A 1 80 ? -18.445 8.386 9.556 1.00 57.47 80 LYS A O 1
ATOM 684 N N . THR A 1 81 ? -17.762 9.050 7.531 1.00 57.62 81 THR A N 1
ATOM 685 C CA . THR A 1 81 ? -18.599 10.257 7.445 1.00 57.62 81 THR A CA 1
ATOM 686 C C . THR A 1 81 ? -19.930 10.051 6.722 1.00 57.62 81 THR A C 1
ATOM 688 O O . THR A 1 81 ? -20.736 10.969 6.697 1.00 57.62 81 THR A O 1
AT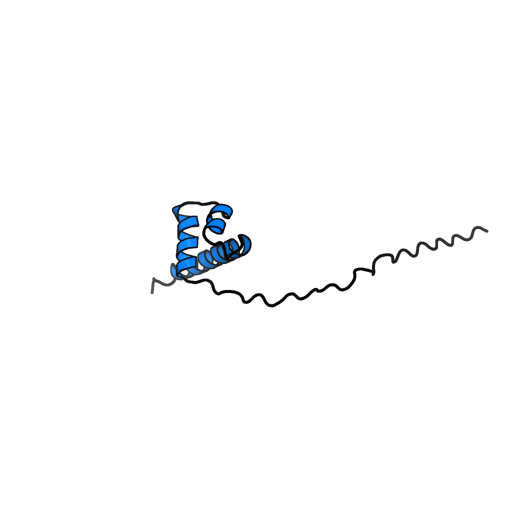OM 691 N N . SER A 1 82 ? -20.188 8.872 6.148 1.00 54.06 82 SER A N 1
ATOM 692 C CA . SER A 1 82 ? -21.379 8.606 5.324 1.00 54.06 82 SER A CA 1
ATOM 693 C C . SER A 1 82 ? -22.414 7.675 5.972 1.00 54.06 82 SER A C 1
ATOM 695 O O . SER A 1 82 ? -23.297 7.195 5.276 1.00 54.06 82 SER A O 1
ATOM 697 N N . ILE A 1 83 ? -22.284 7.360 7.266 1.00 58.59 83 ILE A N 1
ATOM 698 C CA . ILE A 1 83 ? -23.206 6.471 8.009 1.00 58.59 83 ILE A CA 1
ATOM 699 C C . ILE A 1 83 ? -24.192 7.253 8.904 1.00 58.59 83 ILE A C 1
ATOM 701 O O . ILE A 1 83 ? -24.968 6.662 9.644 1.00 58.59 83 ILE A O 1
ATOM 705 N N . GLY A 1 84 ? -24.206 8.584 8.807 1.00 50.75 84 GLY A N 1
ATOM 706 C CA . GLY A 1 84 ? -25.156 9.446 9.512 1.00 50.75 84 GLY A CA 1
ATOM 707 C C . GLY A 1 84 ? -26.006 10.275 8.556 1.00 50.75 84 GLY A C 1
ATOM 708 O O . GLY A 1 84 ? -25.718 11.455 8.385 1.00 50.75 84 GLY A O 1
ATOM 709 N N . THR A 1 85 ? -27.022 9.659 7.953 1.00 42.25 85 THR A N 1
ATOM 710 C CA . THR A 1 85 ? -28.252 10.316 7.472 1.00 42.25 85 THR A CA 1
ATOM 711 C C . THR A 1 85 ? -29.406 9.351 7.639 1.00 42.25 85 THR A C 1
ATOM 713 O O . THR A 1 85 ? -29.239 8.208 7.151 1.00 42.25 85 THR A O 1
#

Radius of gyration: 25.55 Å; Cα contacts (8 Å, |Δi|>4): 27; chains: 1; bounding box: 76×55×46 Å

Solvent-accessible surface area (backbone atoms only — not comparable to full-atom values): 5743 Å² total; per-residue (Å²): 143,76,88,85,76,82,82,79,81,78,80,85,80,83,83,77,76,87,71,82,69,73,84,68,82,69,80,76,75,78,84,48,70,70,58,51,53,49,54,47,45,44,43,73,74,66,60,52,54,62,65,63,56,26,66,78,33,82,92,51,52,54,69,60,52,52,56,47,52,58,52,48,54,55,55,51,60,60,59,73,71,70,77,80,129

Organism: NCBI:txid1447943